Protein 9B4Q (pdb70)

Secondary structure (DSSP, 8-state):
--EEEEEEE-STTSSHHHHHHHHHHS----S----SEEEEEEEEEETTEEEEEEEEEE--SGGGGGGHHHHHHH-SEEEEEEETT-HHHHHHHHHHHHHHHHHHT-S---EEEEEE-TT-GGG-SS-HHHHHHHHHHTTSEEEE-BTTTTBSHHHHHHHHHHHHHHH-

Organism: Homo sapiens (NCBI:txid9606)

Solvent-accessible surface area: 8635 Å² total; per-residue (Å²): 157,74,99,17,96,1,4,0,0,0,15,34,24,0,13,12,27,12,4,0,27,10,1,43,112,78,146,56,43,117,108,143,114,76,18,94,61,66,85,48,82,58,133,12,92,1,96,144,109,62,2,81,0,30,3,22,0,1,7,12,75,135,139,48,21,101,69,22,88,99,9,0,120,61,1,64,0,0,1,0,0,0,2,0,26,56,78,36,8,21,93,69,1,81,105,7,16,136,55,0,30,208,33,14,134,122,138,98,22,5,6,0,0,0,0,3,58,17,39,64,109,95,98,61,101,0,67,86,112,45,0,74,91,19,3,159,119,12,153,26,76,37,40,20,0,0,3,116,109,78,68,43,1,43,96,2,1,43,43,0,0,69,34,18,38,177,106,124

Nearest PDB structures (foldseek):
  2ery-assembly2_B  TM=9.534E-01  e=1.604E-33  Homo sapiens
  3kko-assembly3_P  TM=9.882E-01  e=3.530E-27  Mus musculus
  3pit-assembly1_A  TM=9.749E-01  e=1.734E-27  Mus musculus
  7tvf-assembly1_E  TM=9.876E-01  e=5.919E-27  Homo sapiens
  1zc3-assembly2_C  TM=9.682E-01  e=3.791E-24  Homo sapiens

Radius of gyration: 14.56 Å; Cα contacts (8 Å, |Δi|>4): 347; chains: 1; bounding box: 36×36×33 Å

Structure (mmCIF, N/CA/C/O backbone):
data_9B4Q
#
_entry.id   9B4Q
#
_cell.length_a   39.299
_cell.length_b   62.797
_cell.length_c   66.089
_cell.angle_alpha   90.00
_cell.angle_beta   90.00
_cell.angle_gamma   90.00
#
_symmetry.space_group_name_H-M   'P 21 21 21'
#
loop_
_entity.id
_entity.type
_entity.pdbx_description
1 polymer 'Ras-related protein R-Ras2'
2 non-polymer 'PHOSPHOAMINOPHOSPHONIC ACID-GUANYLATE ESTER'
3 non-polymer 'MAGNESIUM ION'
4 water water
#
loop_
_atom_site.group_PDB
_atom_site.id
_atom_site.type_symbol
_atom_site.label_atom_id
_atom_site.label_alt_id
_atom_site.label_comp_id
_atom_site.label_asym_id
_atom_site.label_entity_id
_atom_site.label_seq_id
_atom_site.pdbx_PDB_ins_code
_atom_site.Cartn_x
_atom_site.Cartn_y
_atom_site.Cartn_z
_atom_site.occupancy
_atom_site.B_iso_or_equiv
_atom_site.auth_seq_id
_atom_site.auth_comp_id
_atom_site.auth_asym_id
_atom_site.auth_atom_id
_atom_site.pdbx_PDB_model_num
ATOM 1 N N . GLN A 1 2 ? 10.801 19.537 -30.103 1.00 52.11 12 GLN A N 1
ATOM 2 C CA . GLN A 1 2 ? 10.297 18.446 -30.928 1.00 38.91 12 GLN A CA 1
ATOM 3 C C . GLN A 1 2 ? 9.637 17.339 -30.076 1.00 47.31 12 GLN A C 1
ATOM 4 O O . GLN A 1 2 ? 9.861 16.146 -30.307 1.00 51.57 12 GLN A O 1
ATOM 6 N N . GLU A 1 3 ? 8.815 17.742 -29.102 1.00 31.08 13 GLU A N 1
ATOM 7 C CA . GLU A 1 3 ? 8.165 16.822 -28.178 1.00 27.29 13 GLU A CA 1
ATOM 8 C C . GLU A 1 3 ? 6.679 17.120 -28.091 1.00 25.01 13 GLU A C 1
ATOM 9 O O . GLU A 1 3 ? 6.262 18.281 -28.163 1.00 26.61 13 GLU A O 1
ATOM 15 N N . LYS A 1 4 ? 5.883 16.067 -27.890 1.00 21.84 14 LYS A N 1
ATOM 16 C CA . LYS A 1 4 ? 4.424 16.195 -27.923 1.00 20.32 14 LYS A CA 1
ATOM 17 C C . LYS A 1 4 ? 3.804 15.145 -27.004 1.00 20.98 14 LYS A C 1
ATOM 18 O O . LYS A 1 4 ? 4.363 14.065 -26.775 1.00 21.14 14 LYS A O 1
ATOM 24 N N . TYR A 1 5 ? 2.602 15.445 -26.515 1.00 20.48 15 TYR A N 1
ATOM 25 C CA . TYR A 1 5 ? 1.897 14.543 -25.608 1.00 18.67 15 TYR A CA 1
ATOM 26 C C . TYR A 1 5 ? 0.451 14.481 -26.049 1.00 19.27 15 TYR A C 1
ATOM 27 O O . TYR A 1 5 ? -0.187 15.530 -26.245 1.00 20.27 15 TYR A O 1
ATOM 36 N N . ARG A 1 6 ? -0.073 13.260 -26.140 1.00 18.57 16 ARG A N 1
ATOM 37 C CA . ARG A 1 6 ? -1.494 13.029 -26.432 1.00 17.91 16 ARG A CA 1
ATOM 38 C C . ARG A 1 6 ? -2.209 12.915 -25.092 1.00 20.32 16 ARG A C 1
ATOM 39 O O . ARG A 1 6 ? -2.106 11.907 -24.388 1.00 19.67 16 ARG A O 1
ATOM 47 N N . LEU A 1 7 ? -2.959 13.943 -24.730 1.00 18.00 17 LEU A N 1
ATOM 48 C CA . LEU A 1 7 ? -3.619 14.022 -23.444 1.00 15.55 17 LEU A CA 1
ATOM 49 C C . LEU A 1 7 ? -5.102 13.810 -23.710 1.00 18.55 17 LEU A C 1
ATOM 50 O O . LEU A 1 7 ? -5.625 14.235 -24.752 1.00 21.64 17 LEU A O 1
ATOM 55 N N . VAL A 1 8 ? -5.759 13.120 -22.791 1.00 15.44 18 VAL A N 1
ATOM 56 C CA . VAL A 1 8 ? -7.179 12.807 -22.980 1.00 16.70 18 VAL A CA 1
ATOM 57 C C . VAL A 1 8 ? -7.943 13.209 -21.736 1.00 17.01 18 VAL A C 1
ATOM 58 O O . VAL A 1 8 ? -7.584 12.828 -20.621 1.00 17.61 18 VAL A O 1
ATOM 62 N N . VAL A 1 9 ? -9.042 13.937 -21.924 1.00 16.36 19 VAL A N 1
ATOM 63 C CA . VAL A 1 9 ? -9.891 14.425 -20.827 1.00 17.90 19 VAL A CA 1
ATOM 64 C C . VAL A 1 9 ? -11.134 13.544 -20.745 1.00 15.10 19 VAL A C 1
ATOM 65 O O . VAL A 1 9 ? -11.887 13.445 -21.719 1.00 20.23 19 VA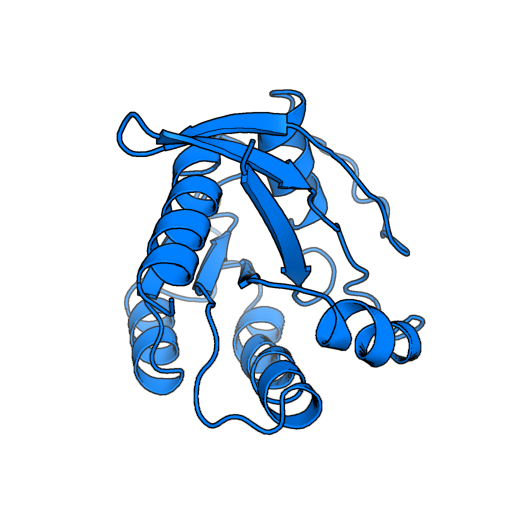L A O 1
ATOM 69 N N . VAL A 1 10 ? -11.289 12.851 -19.613 1.00 16.02 20 VAL A N 1
ATOM 70 C CA . VAL A 1 10 ? -12.380 11.866 -19.451 1.00 16.12 20 VAL A CA 1
ATOM 71 C C . VAL A 1 10 ? -13.138 12.104 -18.160 1.00 18.90 20 VAL A C 1
ATOM 72 O O . VAL A 1 10 ? -12.682 12.787 -17.235 1.00 19.35 20 VAL A O 1
ATOM 76 N N . GLY A 1 11 ? -14.339 11.523 -18.107 1.00 19.48 21 GLY A N 1
ATOM 77 C CA . GLY A 1 11 ? -15.197 11.642 -16.953 1.00 21.38 21 GLY A CA 1
ATOM 78 C C . GLY A 1 11 ? -16.655 11.710 -17.368 1.00 20.39 21 GLY A C 1
ATOM 79 O O . GLY A 1 11 ? -16.999 11.826 -18.548 1.00 20.14 21 GLY A O 1
ATOM 80 N N . GLY A 1 12 ? -17.505 11.671 -16.358 1.00 21.02 22 GLY A N 1
ATOM 81 C CA . GLY A 1 12 ? -18.949 11.600 -16.561 1.00 22.38 22 GLY A CA 1
ATOM 82 C C . GLY A 1 12 ? -19.534 12.866 -17.198 1.00 23.67 22 GLY A C 1
ATOM 83 O O . GLY A 1 12 ? -18.914 13.922 -17.292 1.00 24.23 22 GLY A O 1
ATOM 84 N N . GLY A 1 13 ? -20.800 12.745 -17.611 1.00 22.75 23 GLY A N 1
ATOM 85 C CA . GLY A 1 13 ? -21.435 13.836 -18.341 1.00 25.68 23 GLY A CA 1
ATOM 86 C C . GLY A 1 13 ? -21.589 15.093 -17.492 1.00 23.65 23 GLY A C 1
ATOM 87 O O . GLY A 1 13 ? -21.923 15.032 -16.309 1.00 25.68 23 GLY A O 1
ATOM 88 N N . GLY A 1 14 ? -21.308 16.243 -18.101 1.00 23.77 24 GLY A N 1
ATOM 89 C CA . GLY A 1 14 ? -21.555 17.534 -17.478 1.00 24.74 24 GLY A CA 1
ATOM 90 C C . GLY A 1 14 ? -20.572 17.976 -16.413 1.00 22.59 24 GLY A C 1
ATOM 91 O O . GLY A 1 14 ? -20.807 19.020 -15.771 1.00 23.76 24 GLY A O 1
ATOM 92 N N . VAL A 1 15 ? -19.470 17.250 -16.213 1.00 21.50 25 VAL A N 1
ATOM 93 C CA . VAL A 1 15 ? -18.544 17.607 -15.138 1.00 21.46 25 VAL A CA 1
ATOM 94 C C . VAL A 1 15 ? -17.651 18.780 -15.504 1.00 19.78 25 VAL A C 1
ATOM 95 O O . VAL A 1 15 ? -16.979 19.334 -14.621 1.00 22.71 25 VAL A O 1
ATOM 99 N N . GLY A 1 16 ? -17.609 19.167 -16.768 1.00 19.70 26 GLY A N 1
ATOM 100 C CA . GLY A 1 16 ? -16.866 20.352 -17.209 1.00 18.77 26 GLY A CA 1
ATOM 101 C C . GLY A 1 16 ? -15.600 20.002 -18.007 1.00 20.11 26 GLY A C 1
ATOM 102 O O . GLY A 1 16 ? -14.664 20.820 -18.035 1.00 20.59 26 GLY A O 1
ATOM 103 N N . LYS A 1 17 ? -15.557 18.813 -18.643 1.00 16.52 27 LYS A N 1
ATOM 104 C CA . LYS A 1 17 ? -14.393 18.441 -19.469 1.00 18.94 27 LYS A CA 1
ATOM 105 C C . LYS A 1 17 ? -14.163 19.461 -20.576 1.00 18.44 27 LYS A C 1
ATOM 106 O O . LYS A 1 17 ? -13.045 19.939 -20.779 1.00 18.16 27 LYS A O 1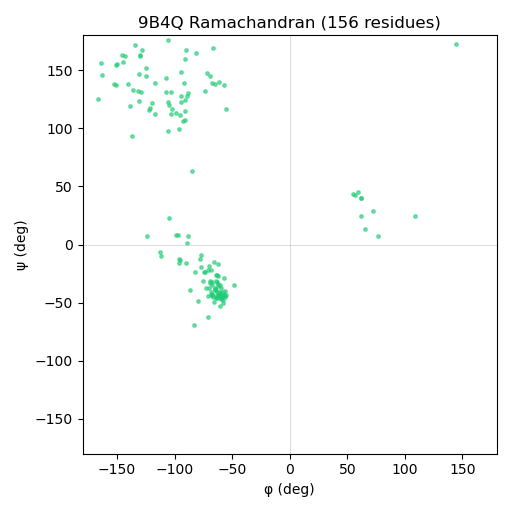
ATOM 112 N N . SER A 1 18 ? -15.239 19.809 -21.288 1.00 19.95 28 SER A N 1
ATOM 113 C CA . SER A 1 18 ? -15.154 20.753 -22.401 1.00 17.31 28 SER A CA 1
ATOM 114 C C . SER A 1 18 ? -14.842 22.150 -21.893 1.00 19.19 28 SER A C 1
ATOM 115 O O . SER A 1 18 ? -14.017 22.857 -22.495 1.00 20.68 28 SER A O 1
ATOM 118 N N . ALA A 1 19 ? -15.512 22.571 -20.804 1.00 17.84 29 ALA A N 1
ATOM 119 C CA . ALA A 1 19 ? -15.250 23.916 -20.263 1.00 16.58 29 ALA A CA 1
ATOM 120 C C . ALA A 1 19 ? -13.792 24.057 -19.830 1.00 18.81 29 ALA A C 1
ATOM 121 O O . ALA A 1 19 ? -13.187 25.136 -20.023 1.00 19.70 29 ALA A O 1
ATOM 123 N N . LEU A 1 20 ? -13.235 23.027 -19.188 1.00 19.04 30 LEU A N 1
ATOM 124 C CA . LEU A 1 20 ? -11.804 23.063 -18.816 1.00 16.99 30 LEU A CA 1
ATOM 125 C C . LEU A 1 20 ? -10.917 23.167 -20.046 1.00 21.11 30 LEU A C 1
ATOM 126 O O . LEU A 1 20 ? -9.956 23.963 -20.072 1.00 19.53 30 LEU A O 1
ATOM 131 N N . THR A 1 21 ? -11.215 22.370 -21.066 1.00 19.04 31 THR A N 1
ATOM 132 C CA . THR A 1 21 ? -10.384 22.320 -22.258 1.00 20.16 31 THR A CA 1
ATOM 133 C C . THR A 1 21 ? -10.479 23.618 -23.035 1.00 21.53 31 THR A C 1
ATOM 134 O O . THR A 1 21 ? -9.458 24.141 -23.486 1.00 19.32 31 THR A O 1
ATOM 138 N N . ILE A 1 22 ? -11.678 24.188 -23.145 1.00 17.35 32 ILE A N 1
ATOM 139 C CA . ILE A 1 22 ? -11.835 25.432 -23.882 1.00 18.00 32 ILE A CA 1
ATOM 140 C C . ILE A 1 22 ? -11.184 26.562 -23.119 1.00 21.51 32 ILE A C 1
ATOM 141 O O . ILE A 1 22 ? -10.617 27.472 -23.724 1.00 21.33 32 ILE A O 1
ATOM 146 N N . GLN A 1 23 ? -11.280 26.552 -21.786 1.00 20.58 33 GLN A N 1
ATOM 147 C CA . GLN A 1 23 ? -10.563 27.589 -21.040 1.00 18.94 33 GLN A CA 1
ATOM 148 C C . GLN A 1 23 ? -9.073 27.462 -21.274 1.00 18.31 33 GLN A C 1
ATOM 149 O O . GLN A 1 23 ? -8.371 28.470 -21.484 1.00 21.54 33 GLN A O 1
ATOM 155 N N . PHE A 1 24 ? -8.566 26.227 -21.232 1.00 18.71 34 PHE A N 1
ATOM 156 C CA . PHE A 1 24 ? -7.137 26.032 -21.460 1.00 17.20 34 PHE A CA 1
ATOM 157 C C . PHE A 1 24 ? -6.701 26.527 -22.840 1.00 20.64 34 PHE A C 1
ATOM 158 O O . PHE A 1 24 ? -5.668 27.200 -22.965 1.00 23.35 34 PHE A O 1
ATOM 166 N N . ILE A 1 25 ? -7.456 26.190 -23.899 1.00 18.88 35 ILE A N 1
ATOM 167 C CA . ILE A 1 25 ? -7.054 26.513 -25.271 1.00 20.54 35 ILE A CA 1
ATOM 168 C C . ILE A 1 25 ? -7.358 27.962 -25.626 1.00 22.28 35 ILE A C 1
ATOM 169 O O . ILE A 1 25 ? -6.531 28.646 -26.239 1.00 24.86 35 ILE A O 1
ATOM 174 N N . GLN A 1 26 ? -8.580 28.412 -25.342 1.00 21.06 36 GLN A N 1
ATOM 175 C CA . GLN A 1 26 ? -9.083 29.700 -25.818 1.00 22.12 36 GLN A CA 1
ATOM 176 C C . GLN A 1 26 ? -9.322 30.740 -24.737 1.00 19.94 36 GLN A C 1
ATOM 177 O O . GLN A 1 26 ? -9.673 31.865 -25.090 1.00 26.71 36 GLN A O 1
ATOM 183 N N . SER A 1 27 ? -9.189 30.410 -23.444 1.00 21.99 37 SER A N 1
ATOM 184 C CA . SER A 1 27 ? -9.316 31.409 -22.362 1.00 23.99 37 SER A CA 1
ATOM 185 C C . SER A 1 27 ? -10.695 32.075 -22.304 1.00 23.14 37 SER A C 1
ATOM 186 O O . SER A 1 27 ? -10.846 33.273 -22.062 1.00 26.11 37 SER A O 1
ATOM 189 N N . TYR A 1 28 ? -11.726 31.279 -22.519 1.00 23.81 38 TYR A N 1
ATOM 190 C CA A TYR A 1 28 ? -13.117 31.695 -22.402 0.46 25.24 38 TYR A CA 1
ATOM 191 C CA B TYR A 1 28 ? -13.076 31.736 -22.256 0.54 25.18 38 TYR A CA 1
ATOM 192 C C . TYR A 1 28 ? -13.892 30.578 -21.712 1.00 21.11 38 TYR A C 1
ATOM 193 O O . TYR A 1 28 ? -13.570 29.408 -21.883 1.00 20.67 38 TYR A O 1
ATOM 210 N N . PHE A 1 29 ? -14.942 30.947 -20.988 1.00 26.49 39 PHE A N 1
ATOM 211 C CA . PHE A 1 29 ? -15.752 30.001 -20.240 1.00 27.77 39 PHE A CA 1
ATOM 212 C C . PHE A 1 29 ? -17.083 29.774 -20.950 1.00 24.26 39 PHE A C 1
ATOM 213 O O . PHE A 1 29 ? -17.851 30.709 -21.155 1.00 27.71 39 PHE A O 1
ATOM 221 N N . VAL A 1 30 ? -17.378 28.514 -21.290 1.00 22.01 40 VAL A N 1
ATOM 222 C CA A VAL A 1 30 ? -18.659 28.189 -21.923 0.64 25.49 40 VAL A CA 1
ATOM 223 C CA B VAL A 1 30 ? -18.648 28.169 -21.925 0.36 25.53 40 VAL A CA 1
ATOM 224 C C . VAL A 1 30 ? -19.733 27.974 -20.864 1.00 26.99 40 VAL A C 1
ATOM 225 O O . VAL A 1 30 ? -19.577 27.155 -19.944 1.00 26.72 40 VAL A O 1
ATOM 232 N N . THR A 1 31 ? -20.852 28.683 -21.019 1.00 23.93 41 THR A N 1
ATOM 233 C CA . THR A 1 31 ? -22.026 28.539 -20.164 1.00 26.11 41 THR A CA 1
ATOM 234 C C . THR A 1 31 ? -22.942 27.441 -20.668 1.00 27.27 41 THR A C 1
ATOM 235 O O . THR A 1 31 ? -23.510 26.693 -19.861 1.00 26.38 41 THR A O 1
ATOM 239 N N . ASP A 1 32 ? -23.100 27.341 -21.984 1.00 26.75 42 ASP A N 1
ATOM 240 C CA . ASP A 1 32 ? -24.022 26.340 -22.509 1.00 30.83 42 ASP A CA 1
ATOM 241 C C . ASP A 1 32 ? -23.373 24.981 -22.311 1.00 26.74 42 ASP A C 1
ATOM 242 O O . ASP A 1 32 ? -22.142 24.871 -22.298 1.00 26.66 42 ASP A O 1
ATOM 247 N N . TYR A 1 33 ? -24.206 23.964 -22.075 1.00 27.08 43 TYR A N 1
ATOM 248 C CA . TYR A 1 33 ? -23.799 22.559 -21.900 1.00 24.74 43 TYR A CA 1
ATOM 249 C C . TYR A 1 33 ? -24.213 21.861 -23.196 1.00 24.58 43 TYR A C 1
ATOM 250 O O . TYR A 1 33 ? -25.398 21.568 -23.411 1.00 26.56 43 TYR A O 1
ATOM 259 N N . ASP A 1 34 ? -23.246 21.710 -24.099 1.00 25.45 44 ASP A N 1
ATOM 260 C CA A ASP A 1 34 ? -23.466 21.057 -25.387 0.52 30.09 44 ASP A CA 1
ATOM 261 C CA B ASP A 1 34 ? -23.468 21.054 -25.383 0.48 30.08 44 ASP A CA 1
ATOM 262 C C . ASP A 1 34 ? -22.718 19.744 -25.300 1.00 22.07 44 ASP A C 1
ATOM 263 O O . ASP A 1 34 ? -21.475 19.749 -25.414 1.00 22.57 44 ASP A O 1
ATOM 272 N N . PRO A 1 35 ? -23.395 18.607 -25.104 1.00 22.75 45 PRO A N 1
ATOM 273 C CA . PRO A 1 35 ? -22.681 17.331 -24.907 1.00 30.45 45 PRO A CA 1
ATOM 274 C C . PRO A 1 35 ? -21.753 17.022 -26.075 1.00 22.25 45 PRO A C 1
ATOM 275 O O . PRO A 1 35 ? -22.108 17.187 -27.250 1.00 26.19 45 PRO A O 1
ATOM 279 N N . THR A 1 36 ? -20.559 16.552 -25.733 1.00 21.91 46 THR A N 1
ATOM 280 C CA . THR A 1 36 ? -19.508 16.276 -26.696 1.00 24.49 46 THR A CA 1
ATOM 281 C C . THR A 1 36 ? -19.570 14.824 -27.156 1.00 21.37 46 THR A C 1
ATOM 282 O O . THR A 1 36 ? -19.831 13.916 -26.360 1.00 25.77 46 THR A O 1
ATOM 286 N N . ILE A 1 37 ? -19.370 14.609 -28.458 1.00 23.82 47 ILE A N 1
ATOM 287 C CA . ILE A 1 37 ? -19.013 13.274 -28.964 1.00 23.18 47 ILE A CA 1
ATOM 288 C C . ILE A 1 37 ? -17.503 13.074 -28.821 1.00 25.19 47 ILE A C 1
ATOM 289 O O . ILE A 1 37 ? -17.052 12.275 -27.984 1.00 27.08 47 ILE A O 1
ATOM 294 N N . GLU A 1 38 ? -16.694 13.802 -29.602 1.00 23.15 48 GLU A N 1
ATOM 295 C CA . GLU A 1 38 ? -15.252 13.788 -29.361 1.00 21.43 48 GLU A CA 1
ATOM 296 C C . GLU A 1 38 ? -14.632 14.935 -30.141 1.00 19.18 48 GLU A C 1
ATOM 297 O O . GLU A 1 38 ? -14.827 14.997 -31.364 1.00 24.76 48 GLU A O 1
ATOM 303 N N . ASP A 1 39 ? -13.890 15.801 -29.456 1.00 22.36 49 ASP A N 1
ATOM 304 C CA . ASP A 1 39 ? -13.268 16.977 -30.052 1.00 22.07 49 ASP A CA 1
ATOM 305 C C . ASP A 1 39 ? -11.763 16.966 -29.784 1.00 21.00 49 ASP A C 1
ATOM 306 O O . ASP A 1 39 ? -11.310 16.440 -28.771 1.00 22.14 49 ASP A O 1
ATOM 311 N N . SER A 1 40 ? -11.012 17.590 -30.681 1.00 23.75 50 SER A N 1
ATOM 312 C CA . SER A 1 40 ? -9.550 17.622 -30.581 1.00 20.37 50 SER A CA 1
ATOM 313 C C . SER A 1 40 ? -9.061 19.059 -30.605 1.00 20.14 50 SER A C 1
ATOM 314 O O . SER A 1 40 ? -9.604 19.890 -31.333 1.00 21.63 50 SER A O 1
ATOM 317 N N . TYR A 1 41 ? -7.998 19.310 -29.845 1.00 20.54 51 TYR A N 1
ATOM 318 C CA . TYR A 1 41 ? -7.411 20.636 -29.747 1.00 19.85 51 TYR A CA 1
ATOM 319 C C . TYR A 1 41 ? -5.906 20.467 -29.594 1.00 20.42 51 TYR A C 1
ATOM 320 O O . TYR A 1 41 ? -5.415 19.375 -29.275 1.00 21.84 51 TYR A O 1
ATOM 329 N N . THR A 1 42 ? -5.167 21.547 -29.843 1.00 19.39 52 THR A N 1
ATOM 330 C CA A THR A 1 42 ? -3.720 21.522 -29.664 0.58 21.37 52 THR A CA 1
ATOM 331 C CA B THR A 1 42 ? -3.717 21.531 -29.676 0.42 21.39 52 THR A CA 1
ATOM 332 C C . THR A 1 42 ? -3.270 22.844 -29.049 1.00 22.15 52 THR A C 1
ATOM 333 O O . THR A 1 42 ? -3.871 23.900 -29.280 1.00 21.73 52 THR A O 1
ATOM 340 N N . LYS A 1 43 ? -2.182 22.785 -28.274 1.00 20.39 53 LYS A N 1
ATOM 341 C CA . LYS A 1 43 ? -1.598 23.990 -27.694 1.00 19.13 53 LYS A CA 1
ATOM 342 C C . LYS A 1 43 ? -0.103 23.767 -27.520 1.00 20.04 53 LYS A C 1
ATOM 343 O O . LYS A 1 43 ? 0.317 22.708 -27.050 1.00 21.91 53 LYS A O 1
ATOM 349 N N . GLN A 1 44 ? 0.690 24.778 -27.854 1.00 19.25 54 GLN A N 1
ATOM 350 C CA . GLN A 1 44 ? 2.130 24.768 -27.582 1.00 20.38 54 GLN A CA 1
ATOM 351 C C . GLN A 1 44 ? 2.383 25.396 -26.210 1.00 24.21 54 GLN A C 1
ATOM 352 O O . GLN A 1 44 ? 1.965 26.539 -25.960 1.00 24.79 54 GLN A O 1
ATOM 358 N N . CYS A 1 45 ? 3.057 24.663 -25.331 1.00 22.42 55 CYS A N 1
ATOM 359 C CA . CYS A 1 45 ? 3.286 25.056 -23.947 1.00 22.41 55 CYS A CA 1
ATOM 360 C C . CYS A 1 45 ? 4.763 24.901 -23.613 1.00 26.82 55 CYS A C 1
ATOM 361 O O . CYS A 1 45 ? 5.540 24.238 -24.323 1.00 24.62 55 CYS A O 1
ATOM 364 N N . VAL A 1 46 ? 5.149 25.544 -22.521 1.00 22.06 56 VAL A N 1
ATOM 365 C CA . VAL A 1 46 ? 6.486 25.376 -21.919 1.00 20.67 56 VAL A CA 1
ATOM 366 C C . VAL A 1 46 ? 6.260 24.918 -20.488 1.00 28.34 56 VAL A C 1
ATOM 367 O O . VAL A 1 46 ? 5.658 25.641 -19.687 1.00 32.20 56 VAL A O 1
ATOM 371 N N . ILE A 1 47 ? 6.699 23.704 -20.167 1.00 23.21 57 ILE A N 1
ATOM 372 C CA . ILE A 1 47 ? 6.446 23.113 -18.855 1.00 20.25 57 ILE A CA 1
ATOM 373 C C . ILE A 1 47 ? 7.795 22.789 -18.226 1.00 22.86 57 ILE A C 1
ATOM 374 O O . ILE A 1 47 ? 8.571 21.994 -18.784 1.00 24.06 57 ILE A O 1
ATOM 379 N N . ASP A 1 48 ? 8.105 23.438 -17.090 1.00 22.46 58 ASP A N 1
ATOM 380 C CA . ASP A 1 48 ? 9.412 23.295 -16.447 1.00 22.92 58 ASP A CA 1
ATOM 381 C C . ASP A 1 48 ? 10.530 23.639 -17.442 1.00 25.18 58 ASP A C 1
ATOM 382 O O . ASP A 1 48 ? 11.546 22.952 -17.531 1.00 25.66 58 ASP A O 1
ATOM 387 N N . ASP A 1 49 ? 10.337 24.723 -18.206 1.00 24.70 59 ASP A N 1
ATOM 388 C CA . ASP A 1 49 ? 11.287 25.239 -19.208 1.00 23.94 59 ASP A CA 1
ATOM 389 C C . ASP A 1 49 ? 11.494 24.265 -20.384 1.00 24.73 59 ASP A C 1
ATOM 390 O O . ASP A 1 49 ? 12.370 24.492 -21.212 1.00 25.29 59 ASP A O 1
ATOM 395 N N . ARG A 1 50 ? 10.638 23.249 -20.518 1.00 25.97 60 ARG A N 1
ATOM 396 C CA . ARG A 1 50 ? 10.761 22.234 -21.568 1.00 24.45 60 ARG A CA 1
ATOM 397 C C . ARG A 1 50 ? 9.534 22.308 -22.474 1.00 21.06 60 ARG A C 1
ATOM 398 O O . ARG A 1 50 ? 8.405 22.016 -22.040 1.00 23.07 60 ARG A O 1
ATOM 406 N N . ALA A 1 51 ? 9.745 22.731 -23.724 1.00 24.44 61 ALA A N 1
ATOM 407 C CA . ALA A 1 51 ? 8.616 22.983 -24.616 1.00 24.31 61 ALA A CA 1
ATOM 408 C C . ALA A 1 51 ? 7.936 21.663 -24.987 1.00 22.87 61 ALA A C 1
ATOM 409 O O . ALA A 1 51 ? 8.596 20.632 -25.164 1.00 26.90 61 ALA A O 1
ATOM 411 N N . ALA A 1 52 ? 6.611 21.721 -25.143 1.00 22.81 62 ALA A N 1
ATOM 412 C CA . ALA A 1 52 ? 5.872 20.529 -25.491 1.00 25.82 62 ALA A CA 1
ATOM 413 C C . ALA A 1 52 ? 4.625 20.974 -26.232 1.00 25.91 62 ALA A C 1
ATOM 414 O O . ALA A 1 52 ? 4.004 21.985 -25.868 1.00 24.33 62 ALA A O 1
ATOM 416 N N . ARG A 1 53 ? 4.282 20.261 -27.289 1.00 21.17 63 ARG A N 1
ATOM 417 C CA . ARG A 1 53 ? 2.943 20.425 -27.875 1.00 17.21 63 ARG A CA 1
ATOM 418 C C . ARG A 1 53 ? 1.972 19.468 -27.208 1.00 20.62 63 ARG A C 1
ATOM 419 O O . ARG A 1 53 ? 2.243 18.265 -27.123 1.00 19.28 63 ARG A O 1
ATOM 427 N N . LEU A 1 54 ? 0.851 20.001 -26.729 1.00 18.77 64 LEU A N 1
ATOM 428 C CA . LEU A 1 54 ? -0.174 19.197 -26.082 1.00 18.40 64 LEU A CA 1
ATOM 429 C C . LEU A 1 54 ? -1.348 18.989 -27.049 1.00 19.21 64 LEU A C 1
ATOM 430 O O . LEU A 1 54 ? -2.041 19.964 -27.420 1.00 20.82 64 LEU A O 1
ATOM 435 N N . ASP A 1 55 ? -1.532 17.750 -27.484 1.00 18.72 65 ASP A N 1
ATOM 436 C CA . ASP A 1 55 ? -2.683 17.368 -28.311 1.00 21.12 65 ASP A CA 1
ATOM 437 C C . ASP A 1 55 ? -3.755 16.820 -27.368 1.00 19.87 65 ASP A C 1
ATOM 438 O O . ASP A 1 55 ? -3.589 15.749 -26.776 1.00 22.95 65 ASP A O 1
ATOM 443 N N . ILE A 1 56 ? -4.852 17.554 -27.226 1.00 18.62 66 ILE A N 1
ATOM 444 C CA A ILE A 1 56 ? -5.875 17.240 -26.241 0.59 20.65 66 ILE A CA 1
ATOM 445 C CA B ILE A 1 56 ? -5.889 17.272 -26.235 0.41 20.65 66 ILE A CA 1
ATOM 446 C C . ILE A 1 56 ? -7.091 16.641 -26.927 1.00 17.58 66 ILE A C 1
ATOM 447 O O . ILE A 1 56 ? -7.591 17.185 -27.925 1.00 21.00 66 ILE A O 1
ATOM 456 N N . LEU A 1 57 ? -7.538 15.491 -26.422 1.00 16.83 67 LEU A N 1
ATOM 457 C CA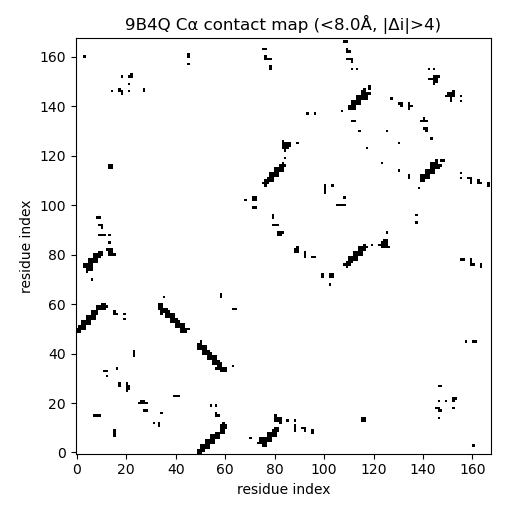 . LEU A 1 57 ? -8.807 14.891 -26.837 1.00 20.73 67 LEU A CA 1
ATOM 458 C C . LEU A 1 57 ? -9.855 15.101 -25.744 1.00 18.71 67 LEU A C 1
ATOM 459 O O . LEU A 1 57 ? -9.647 14.728 -24.575 1.00 17.86 67 LEU A O 1
ATOM 464 N N . ASP A 1 58 ? -10.951 15.797 -26.112 1.00 18.92 68 ASP A N 1
ATOM 465 C CA . ASP A 1 58 ? -12.092 16.081 -25.240 1.00 16.80 68 ASP A CA 1
ATOM 466 C C . ASP A 1 58 ? -13.184 15.066 -25.567 1.00 18.98 68 ASP A C 1
ATOM 467 O O . ASP A 1 58 ? -13.701 15.063 -26.686 1.00 22.22 68 ASP A O 1
ATOM 472 N N . THR A 1 59 ? -13.494 14.173 -24.611 1.00 18.53 69 THR A N 1
ATOM 473 C CA . THR A 1 59 ? -14.265 12.953 -24.878 1.00 16.56 69 THR A CA 1
ATOM 474 C C . THR A 1 59 ? -15.702 13.081 -24.353 1.00 20.18 69 THR A C 1
ATOM 475 O O . THR A 1 59 ? -16.044 14.043 -23.666 1.00 22.72 69 THR A O 1
ATOM 479 N N . ALA A 1 60 ? -16.510 12.056 -24.615 1.00 19.17 70 ALA A N 1
ATOM 480 C CA . ALA A 1 60 ? -17.942 12.057 -24.302 1.00 19.44 70 ALA A CA 1
ATOM 481 C C . ALA A 1 60 ? -18.172 11.540 -22.888 1.00 27.10 70 ALA A C 1
ATOM 482 O O . ALA A 1 60 ? -17.655 10.477 -22.515 1.00 23.87 70 ALA A O 1
ATOM 484 N N . GLY A 1 61 ? -18.956 12.274 -22.099 1.00 24.84 71 GLY A N 1
ATOM 485 C CA . GLY A 1 61 ? -19.354 11.737 -20.807 1.00 23.40 71 GLY A CA 1
ATOM 486 C C . GLY A 1 61 ? -20.648 10.962 -20.951 1.00 31.72 71 GLY A C 1
ATOM 487 O O . GLY A 1 61 ? -20.970 10.139 -20.092 1.00 32.15 71 GLY A O 1
ATOM 488 N N . GLN A 1 62 ? -21.346 11.162 -22.065 1.00 26.17 72 GLN A N 1
ATOM 489 C CA . GLN A 1 62 ? -22.605 10.459 -22.315 1.00 33.62 72 GLN A CA 1
ATOM 490 C C . GLN A 1 62 ? -22.352 8.998 -22.662 1.00 34.55 72 GLN A C 1
ATOM 491 O O . GLN A 1 62 ? -21.544 8.686 -23.545 1.00 31.99 72 GLN A O 1
ATOM 497 N N . GLU A 1 63 ? -23.110 8.107 -22.007 1.00 39.12 73 GLU A N 1
ATOM 498 C CA . GLU A 1 63 ? -22.892 6.672 -22.187 1.00 44.68 73 GLU A CA 1
ATOM 499 C C . GLU A 1 63 ? -23.157 6.226 -23.621 1.00 44.22 73 GLU A C 1
ATOM 500 O O . GLU A 1 63 ? -22.579 5.228 -24.060 1.00 44.79 73 GLU A O 1
ATOM 506 N N . GLU A 1 64 ? -24.009 6.951 -24.361 1.00 40.26 74 GLU A N 1
ATOM 507 C CA . GLU A 1 64 ? -24.269 6.619 -25.764 1.00 43.21 74 GLU A CA 1
ATOM 508 C C . GLU A 1 64 ? -22.979 6.393 -26.560 1.00 42.24 74 GLU A C 1
ATOM 509 O O . GLU A 1 64 ? -22.932 5.549 -27.463 1.00 39.45 74 GLU A O 1
ATOM 515 N N . PHE A 1 65 ? -21.919 7.128 -26.238 1.00 37.35 75 PHE A N 1
ATOM 516 C CA . PHE A 1 65 ? -20.680 7.053 -26.995 1.00 39.33 75 PHE A CA 1
ATOM 517 C C . PHE A 1 65 ? -19.603 6.279 -26.249 1.00 41.41 75 PHE A C 1
ATOM 518 O O . PHE A 1 65 ? -18.415 6.425 -26.537 1.00 36.70 75 PHE A O 1
ATOM 526 N N . GLY A 1 66 ? -20.030 5.424 -25.313 1.00 44.36 76 GLY A N 1
ATOM 527 C CA . GLY A 1 66 ? -19.104 4.609 -24.545 1.00 35.24 76 GLY A CA 1
ATOM 528 C C . GLY A 1 66 ? -18.207 3.717 -25.386 1.00 37.33 76 GLY A C 1
ATOM 529 O O . GLY A 1 66 ? -17.058 3.452 -25.002 1.00 39.19 76 GLY A O 1
ATOM 530 N N . ALA A 1 67 ? -18.673 3.300 -26.570 1.00 38.02 77 ALA A N 1
ATOM 531 C CA . ALA A 1 67 ? -17.879 2.363 -27.367 1.00 42.69 77 ALA A CA 1
ATOM 532 C C . ALA A 1 67 ? -16.622 3.010 -27.952 1.00 40.49 77 ALA A C 1
ATOM 533 O O . ALA A 1 67 ? -15.683 2.294 -28.319 1.00 42.12 77 ALA A O 1
ATOM 535 N N . MET A 1 68 ? -16.565 4.342 -28.018 1.00 37.40 78 MET A N 1
ATOM 536 C CA . MET A 1 68 ? -15.368 4.997 -28.526 1.00 35.27 78 MET A CA 1
ATOM 537 C C . MET A 1 68 ? -14.219 5.027 -27.525 1.00 32.58 78 MET A C 1
ATOM 538 O O . MET A 1 68 ? -13.113 5.419 -27.904 1.00 32.36 78 MET A O 1
ATOM 543 N N . ARG A 1 69 ? -14.441 4.648 -26.261 1.00 33.07 79 ARG A N 1
ATOM 544 C CA . ARG A 1 69 ? -13.366 4.767 -25.276 1.00 29.82 79 ARG A CA 1
ATOM 545 C C . ARG A 1 69 ? -12.178 3.877 -25.620 1.00 30.86 79 ARG A C 1
ATOM 546 O O . ARG A 1 69 ? -11.027 4.307 -25.464 1.00 28.70 79 ARG A O 1
ATOM 554 N N . GLU A 1 70 ? -12.412 2.645 -26.084 1.00 30.07 80 GLU A N 1
ATOM 555 C CA . GLU A 1 70 ? -11.276 1.741 -26.287 1.00 32.82 80 GLU A CA 1
ATOM 556 C C . GLU A 1 70 ? -10.239 2.373 -27.207 1.00 39.55 80 GLU A C 1
ATOM 557 O O . GLU A 1 70 ? -9.033 2.324 -26.929 1.00 31.55 80 GLU A O 1
ATOM 563 N N . GLN A 1 71 ? -10.706 3.006 -28.284 1.00 34.87 81 GLN A N 1
ATOM 564 C CA . GLN A 1 71 ? -9.821 3.649 -29.246 1.00 35.04 81 GLN A CA 1
ATOM 565 C C . GLN A 1 71 ? -8.991 4.759 -28.601 1.00 32.14 81 GLN A C 1
ATOM 566 O O . GLN A 1 71 ? -7.758 4.783 -28.717 1.00 28.67 81 GLN A O 1
ATOM 572 N N . TYR A 1 72 ? -9.639 5.706 -27.922 1.00 29.94 82 TYR A N 1
ATOM 573 C CA . TYR A 1 72 ? -8.851 6.819 -27.396 1.00 26.69 82 TYR A CA 1
ATOM 574 C C . TYR A 1 72 ? -8.024 6.396 -26.200 1.00 26.62 82 TYR A C 1
ATOM 575 O O . TYR A 1 72 ? -6.957 6.961 -25.939 1.00 22.63 82 TYR A O 1
ATOM 584 N N . MET A 1 73 ? -8.444 5.344 -25.506 1.00 24.36 83 MET A N 1
ATOM 585 C CA . MET A 1 73 ? -7.654 4.905 -24.367 1.00 23.70 83 MET A CA 1
ATOM 586 C C . MET A 1 73 ? -6.406 4.189 -24.837 1.00 29.92 83 MET A C 1
ATOM 587 O O . MET A 1 73 ? -5.365 4.286 -24.180 1.00 27.68 83 MET A O 1
ATOM 592 N N . ARG A 1 74 ? -6.480 3.513 -25.983 1.00 25.67 84 ARG A N 1
ATOM 593 C CA . ARG A 1 74 ? -5.296 2.843 -26.521 1.00 28.10 84 ARG A CA 1
ATOM 594 C C . ARG A 1 74 ? -4.188 3.847 -26.821 1.00 28.00 84 ARG A C 1
ATOM 595 O O . ARG A 1 74 ? -3.020 3.620 -26.467 1.00 32.17 84 ARG A O 1
ATOM 603 N N . THR A 1 75 ? -4.531 4.988 -27.409 1.00 26.80 85 THR A N 1
ATOM 604 C CA . THR A 1 75 ? -3.513 5.929 -27.873 1.00 33.53 85 THR A CA 1
ATOM 605 C C . THR A 1 75 ? -3.186 7.050 -26.887 1.00 26.19 85 THR A C 1
ATOM 606 O O . THR A 1 75 ? -2.187 7.750 -27.096 1.00 26.49 85 THR A O 1
ATOM 610 N N . GLY A 1 76 ? -3.984 7.273 -25.846 1.00 20.12 86 GLY A N 1
ATOM 611 C CA . GLY A 1 76 ? -3.693 8.372 -24.921 1.00 20.08 86 GLY A CA 1
ATOM 612 C C . GLY A 1 76 ? -2.422 8.138 -24.117 1.00 19.64 86 GLY A C 1
ATOM 613 O O . GLY A 1 76 ? -2.133 7.016 -23.685 1.00 19.76 86 GLY A O 1
ATOM 614 N N . GLU A 1 77 ? -1.641 9.187 -23.952 1.00 19.40 87 GLU A N 1
ATOM 615 C CA . GLU A 1 77 ? -0.396 9.121 -23.184 1.00 17.94 87 GLU A CA 1
ATOM 616 C C . GLU A 1 77 ? -0.591 9.574 -21.750 1.00 22.22 87 GLU A C 1
ATOM 617 O O . GLU A 1 77 ? 0.277 9.336 -20.914 1.00 19.05 87 GLU A O 1
ATOM 623 N N . GLY A 1 78 ? -1.701 10.266 -21.448 1.00 18.66 88 GLY A N 1
ATOM 624 C CA . GLY A 1 78 ? -1.996 10.638 -20.079 1.00 17.53 88 GLY A CA 1
ATOM 625 C C . GLY A 1 78 ? -3.463 11.027 -20.022 1.00 15.38 88 GLY A C 1
ATOM 626 O O . GLY A 1 78 ? -3.998 11.455 -21.047 1.00 17.19 88 GLY A O 1
ATOM 627 N N . PHE A 1 79 ? -4.070 10.931 -18.852 1.00 14.99 89 PHE A N 1
ATOM 628 C CA . PHE A 1 79 ? -5.529 11.164 -18.716 1.00 12.61 89 PHE A CA 1
ATOM 629 C C . PHE A 1 79 ? -5.825 12.099 -17.553 1.00 16.22 89 PHE A C 1
ATOM 630 O O . PHE A 1 79 ? -5.294 11.918 -16.450 1.00 16.50 89 PHE A O 1
ATOM 638 N N . LEU A 1 80 ? -6.667 13.115 -17.794 1.00 18.44 90 LEU A N 1
ATOM 639 C CA . LEU A 1 80 ? -7.250 13.904 -16.717 1.00 17.98 90 LEU A CA 1
ATOM 640 C C . LEU A 1 80 ? -8.545 13.229 -16.380 1.00 15.15 90 LEU A C 1
ATOM 641 O O . LEU A 1 80 ? -9.430 13.172 -17.245 1.00 20.55 90 LEU A O 1
ATOM 646 N N . LEU A 1 81 ? -8.655 12.690 -15.163 1.00 17.83 91 LEU A N 1
ATOM 647 C CA . LEU A 1 81 ? -9.901 12.066 -14.677 1.00 19.16 91 LEU A CA 1
ATOM 648 C C . LEU A 1 81 ? -10.700 13.162 -13.974 1.00 18.64 91 LEU A C 1
ATOM 649 O O . LEU A 1 81 ? -10.358 13.551 -12.849 1.00 20.50 91 LEU A O 1
ATOM 654 N N . VAL A 1 82 ? -11.792 13.620 -14.607 1.00 18.94 92 VAL A N 1
ATOM 655 C CA . VAL A 1 82 ? -12.532 14.792 -14.130 1.00 17.78 92 VAL A CA 1
ATOM 656 C C . VAL A 1 82 ? -13.845 14.344 -13.516 1.00 19.44 92 VAL A C 1
ATOM 657 O O . VAL A 1 82 ? -14.572 13.543 -14.117 1.00 21.51 92 VAL A O 1
ATOM 661 N N . PHE A 1 83 ? -14.139 14.839 -12.318 1.00 19.65 93 PHE A N 1
ATOM 662 C CA . PHE A 1 83 ? -15.495 14.771 -11.780 1.00 19.37 93 PHE A CA 1
ATOM 663 C C . PHE A 1 83 ? -15.869 16.173 -11.336 1.00 24.26 93 PHE A C 1
ATOM 664 O O . PHE A 1 83 ? -15.034 17.088 -11.275 1.00 24.69 93 PHE A O 1
ATOM 672 N N . SER A 1 84 ? -17.143 16.348 -11.059 1.00 24.07 94 SER A N 1
ATOM 673 C CA . SER A 1 84 ? -17.631 17.623 -10.548 1.00 25.70 94 SER A CA 1
ATOM 674 C C . SER A 1 84 ? -17.880 17.507 -9.057 1.00 25.75 94 SER A C 1
ATOM 675 O O . SER A 1 84 ? -18.578 16.596 -8.604 1.00 28.73 94 SER A O 1
ATOM 678 N N . VAL A 1 85 ? -17.361 18.484 -8.305 1.00 27.91 95 VAL A N 1
ATOM 679 C CA . VAL A 1 85 ? -17.559 18.501 -6.865 1.00 30.22 95 VAL A CA 1
ATOM 680 C C . VAL A 1 85 ? -19.024 18.705 -6.506 1.00 30.30 95 VAL A C 1
ATOM 681 O O . VAL A 1 85 ? -19.414 18.440 -5.371 1.00 34.85 95 VAL A O 1
ATOM 685 N N . THR A 1 86 ? -19.853 19.128 -7.455 1.00 33.85 96 THR A N 1
ATOM 686 C CA . THR A 1 86 ? -21.278 19.296 -7.199 1.00 36.17 96 THR A CA 1
ATOM 687 C C . THR A 1 86 ? -22.109 18.098 -7.643 1.00 38.35 96 THR A C 1
ATOM 688 O O . THR A 1 86 ? -23.345 18.171 -7.628 1.00 35.83 96 THR A O 1
ATOM 692 N N . ASP A 1 87 ? -21.467 16.996 -8.047 1.00 35.17 97 ASP A N 1
ATOM 693 C CA . ASP A 1 87 ? -22.171 15.826 -8.591 1.00 31.16 97 ASP A CA 1
ATOM 694 C C . ASP A 1 87 ? -21.537 14.571 -7.986 1.00 33.27 97 ASP A C 1
ATOM 695 O O . ASP A 1 87 ? -20.557 14.039 -8.513 1.00 31.50 97 ASP A O 1
ATOM 700 N N . ARG A 1 88 ? -22.114 14.088 -6.888 1.00 37.98 98 ARG A N 1
ATOM 701 C CA . ARG A 1 88 ? -21.524 12.921 -6.238 1.00 34.31 98 ARG A CA 1
ATOM 702 C C . ARG A 1 88 ? -21.545 11.706 -7.153 1.00 34.78 98 ARG A C 1
ATOM 703 O O . ARG A 1 88 ? -20.624 10.877 -7.108 1.00 33.38 98 ARG A O 1
ATOM 711 N N . GLY A 1 89 ? -22.577 11.576 -7.994 1.00 36.33 99 GLY A N 1
ATOM 712 C CA . GLY A 1 89 ? -22.596 10.482 -8.958 1.00 29.08 99 GLY A CA 1
ATOM 713 C C . GLY A 1 89 ? -21.365 10.469 -9.854 1.00 32.94 99 GLY A C 1
ATOM 714 O O . GLY A 1 89 ? -20.826 9.405 -10.174 1.00 34.14 99 GLY A O 1
ATOM 715 N N . SER A 1 90 ? -20.917 11.645 -10.285 1.00 31.86 100 SER A N 1
ATOM 716 C CA . SER A 1 90 ? -19.737 11.689 -11.136 1.00 30.64 100 SER A CA 1
ATOM 717 C C . SER A 1 90 ? -18.496 11.305 -10.348 1.00 30.64 100 SER A C 1
ATOM 718 O O . SER A 1 90 ? -17.553 10.717 -10.902 1.00 27.80 100 SER A O 1
ATOM 721 N N . PHE A 1 91 ? -18.484 11.647 -9.062 1.00 30.64 101 PHE A N 1
ATOM 722 C CA . PHE A 1 91 ? -17.386 11.293 -8.182 1.00 27.57 101 PHE A CA 1
ATOM 723 C C . PHE A 1 91 ? -17.340 9.792 -7.961 1.00 37.07 101 PHE A C 1
ATOM 724 O O . PHE A 1 91 ? -16.270 9.185 -7.988 1.00 36.56 101 PHE A O 1
ATOM 732 N N . GLU A 1 92 ? -18.495 9.177 -7.755 1.00 33.25 102 GLU A N 1
ATOM 733 C CA . GLU A 1 92 ? -18.511 7.738 -7.540 1.00 35.97 102 GLU A CA 1
ATOM 734 C C . GLU A 1 92 ? -18.194 6.970 -8.807 1.00 32.79 102 GLU A C 1
ATOM 735 O O . GLU A 1 92 ? -17.797 5.798 -8.721 1.00 42.17 102 GLU A O 1
ATOM 741 N N . GLU A 1 93 ? -18.377 7.578 -9.970 1.00 31.58 103 GLU A N 1
ATOM 742 C CA . GLU A 1 93 ? -18.205 6.895 -11.236 1.00 32.39 103 GLU A CA 1
ATOM 743 C C . GLU A 1 93 ? -16.839 7.095 -11.876 1.00 37.31 103 GLU A C 1
ATOM 744 O O . GLU A 1 93 ? -16.502 6.370 -12.818 1.00 31.06 103 GLU A O 1
ATOM 750 N N . ILE A 1 94 ? -16.033 8.041 -11.401 1.00 28.93 104 ILE A N 1
ATOM 751 C CA . ILE A 1 94 ? -14.775 8.271 -12.099 1.00 23.66 104 ILE A CA 1
ATOM 752 C C . ILE A 1 94 ? -13.854 7.053 -12.020 1.00 26.11 104 ILE A C 1
ATOM 753 O O . ILE A 1 94 ? -13.072 6.803 -12.945 1.00 24.95 104 ILE A O 1
ATOM 758 N N . TYR A 1 95 ? -13.990 6.228 -10.978 1.00 26.56 105 TYR A N 1
ATOM 759 C CA . TYR A 1 95 ? -13.109 5.058 -10.890 1.00 30.76 105 TYR A CA 1
ATOM 760 C C . TYR A 1 95 ? -13.310 4.107 -12.066 1.00 29.70 105 TYR A C 1
ATOM 761 O O . TYR A 1 95 ? -12.382 3.396 -12.440 1.00 28.61 105 TYR A O 1
ATOM 770 N N . LYS A 1 96 ? -14.503 4.083 -12.666 1.00 26.18 106 LYS A N 1
ATOM 771 C CA . LYS A 1 96 ? -14.733 3.241 -13.837 1.00 23.45 106 LYS A CA 1
ATOM 772 C C . LYS A 1 96 ? -13.865 3.660 -15.015 1.00 25.05 106 LYS A C 1
ATOM 773 O O . LYS A 1 96 ? -13.503 2.822 -15.862 1.00 25.60 106 LYS A O 1
ATOM 779 N N . PHE A 1 97 ? -13.570 4.949 -15.119 1.00 22.77 107 PHE A N 1
ATOM 780 C CA . PHE A 1 97 ? -12.688 5.398 -16.169 1.00 20.78 107 PHE A CA 1
ATOM 781 C C . PHE A 1 97 ? -11.270 4.953 -15.893 1.00 20.37 107 PHE A C 1
ATOM 782 O O . PHE A 1 97 ? -10.604 4.440 -16.790 1.00 20.42 107 PHE A O 1
ATOM 790 N N . GLN A 1 98 ? -10.818 5.106 -14.643 1.00 18.77 108 GLN A N 1
ATOM 791 C CA . GLN A 1 98 ? -9.494 4.599 -14.275 1.00 23.32 108 GLN A CA 1
ATOM 792 C C . GLN A 1 98 ? -9.368 3.106 -14.570 1.00 23.23 108 GLN A C 1
ATOM 793 O O . GLN A 1 98 ? -8.342 2.675 -15.105 1.00 23.24 108 GLN A O 1
ATOM 799 N N . ARG A 1 99 ? -10.379 2.301 -14.210 1.00 20.41 109 ARG A N 1
ATOM 800 C CA A ARG A 1 99 ? -10.308 0.868 -14.466 0.45 22.06 109 ARG A CA 1
ATOM 801 C CA B ARG A 1 99 ? -10.291 0.871 -14.463 0.55 22.01 109 ARG A CA 1
ATOM 802 C C . ARG A 1 99 ? -10.217 0.574 -15.957 1.00 27.27 109 ARG A C 1
ATOM 803 O O . ARG A 1 99 ? -9.506 -0.345 -16.384 1.00 21.49 109 ARG A O 1
ATOM 818 N N . GLN A 1 100 ? -10.957 1.306 -16.781 1.00 22.00 110 GLN A N 1
ATOM 819 C CA . GLN A 1 100 ? -10.943 0.943 -18.192 1.00 22.03 110 GLN A CA 1
ATOM 820 C C . GLN A 1 100 ? -9.622 1.317 -18.828 1.00 20.02 110 GLN A C 1
ATOM 821 O O . GLN A 1 100 ? -9.136 0.581 -19.695 1.00 23.17 110 GLN A O 1
ATOM 827 N N . ILE A 1 101 ? -9.058 2.463 -18.426 1.00 18.82 111 ILE A N 1
ATOM 828 C CA . ILE A 1 101 ? -7.743 2.881 -18.933 1.00 16.81 111 ILE A CA 1
ATOM 829 C C . ILE A 1 101 ? -6.723 1.800 -18.618 1.00 20.72 111 ILE A C 1
ATOM 830 O O . ILE A 1 101 ? -5.981 1.359 -19.501 1.00 23.41 111 ILE A O 1
ATOM 835 N N . LEU A 1 102 ? -6.690 1.355 -17.352 1.00 19.31 112 LEU A N 1
ATOM 836 C CA . LEU A 1 102 ? -5.667 0.336 -16.996 1.00 19.62 112 LEU A CA 1
ATOM 837 C C . LEU A 1 102 ? -5.916 -1.002 -17.680 1.00 23.16 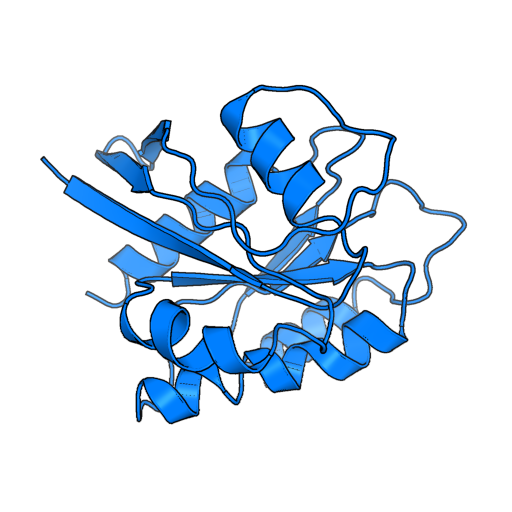112 LEU A C 1
ATOM 838 O O . LEU A 1 102 ? -4.964 -1.719 -17.998 1.00 22.55 112 LEU A O 1
ATOM 843 N N . ARG A 1 103 ? -7.178 -1.359 -17.926 1.00 20.68 113 ARG A N 1
ATOM 844 C CA . ARG A 1 103 ? -7.481 -2.581 -18.648 1.00 21.63 113 ARG A CA 1
ATOM 845 C C . ARG A 1 103 ? -7.016 -2.498 -20.093 1.00 21.53 113 ARG A C 1
ATOM 846 O O . ARG A 1 103 ? -6.384 -3.421 -20.608 1.00 25.59 113 ARG A O 1
ATOM 854 N N . VAL A 1 104 ? -7.287 -1.372 -20.759 1.00 22.21 114 VAL A N 1
ATOM 855 C CA . VAL A 1 104 ? -6.834 -1.232 -22.140 1.00 21.86 114 VAL A CA 1
ATOM 856 C C . VAL A 1 104 ? -5.309 -1.226 -22.218 1.00 22.42 114 VAL A C 1
ATOM 857 O O . VAL A 1 104 ? -4.730 -1.779 -23.157 1.00 26.85 114 VAL A O 1
ATOM 861 N N . LYS A 1 105 ? -4.650 -0.571 -21.265 1.00 21.95 115 LYS A N 1
ATOM 862 C CA . LYS A 1 105 ? -3.180 -0.495 -21.279 1.00 22.22 115 LYS A CA 1
ATOM 863 C C . LYS A 1 105 ? -2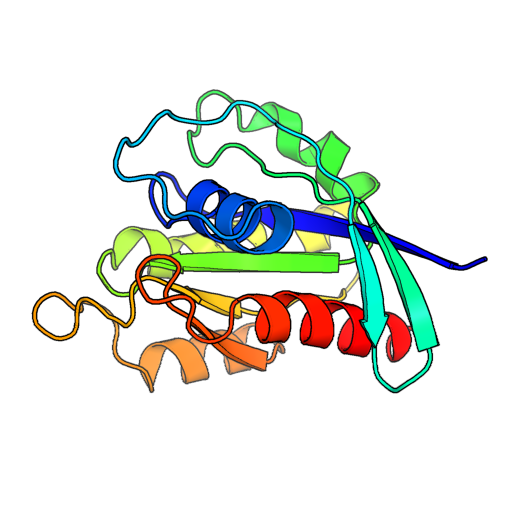.576 -1.787 -20.806 1.00 26.11 115 LYS A C 1
ATOM 864 O O . LYS A 1 105 ? -1.393 -2.025 -21.059 1.00 23.48 115 LYS A O 1
ATOM 870 N N . ASP A 1 106 ? -3.350 -2.616 -20.105 1.00 22.83 116 ASP A N 1
ATOM 871 C CA . ASP A 1 106 ? -2.807 -3.867 -19.530 1.00 22.87 116 ASP A CA 1
ATOM 872 C C . ASP A 1 106 ? -1.616 -3.571 -18.606 1.00 22.69 116 ASP A C 1
ATOM 873 O O . ASP A 1 106 ? -0.598 -4.295 -18.624 1.00 26.21 116 ASP A O 1
ATOM 878 N N . ARG A 1 107 ? -1.770 -2.514 -17.787 1.00 22.54 117 ARG A N 1
ATOM 879 C CA A ARG A 1 107 ? -0.733 -2.021 -16.884 0.41 24.39 117 ARG A CA 1
ATOM 880 C CA B ARG A 1 107 ? -0.744 -1.993 -16.888 0.59 24.39 117 ARG A CA 1
ATOM 881 C C . ARG A 1 107 ? -1.326 -1.806 -15.494 1.00 25.98 117 ARG A C 1
ATOM 882 O O . ARG A 1 107 ? -2.531 -1.591 -15.335 1.00 23.11 117 ARG A O 1
ATOM 897 N N . ASP A 1 108 ? -0.471 -1.864 -14.470 1.00 23.05 118 ASP A N 1
ATOM 898 C CA . ASP A 1 108 ? -0.922 -1.625 -13.094 1.00 22.37 118 ASP A CA 1
ATOM 899 C C . ASP A 1 108 ? -1.025 -0.146 -12.732 1.00 25.91 118 ASP A C 1
ATOM 900 O O . ASP A 1 108 ? -1.747 0.198 -11.787 1.00 24.05 118 ASP A O 1
ATOM 905 N N . GLU A 1 109 ? -0.291 0.709 -13.432 1.00 20.64 119 GLU A N 1
ATOM 906 C CA . GLU A 1 109 ? -0.346 2.160 -13.291 1.00 21.04 119 GLU A CA 1
ATOM 907 C C . GLU A 1 109 ? -0.144 2.800 -14.658 1.00 18.95 119 GLU A C 1
ATOM 908 O O . GLU A 1 109 ? 0.428 2.196 -15.568 1.00 22.74 119 GLU A O 1
ATOM 914 N N . PHE A 1 110 ? -0.624 4.039 -14.808 1.00 17.70 120 PHE A N 1
ATOM 915 C CA . PHE A 1 110 ? -0.478 4.754 -16.064 1.00 19.13 120 PHE A CA 1
ATOM 916 C C . PHE A 1 110 ? -0.730 6.211 -15.732 1.00 21.27 120 PHE A C 1
ATOM 917 O O . PHE A 1 110 ? -1.572 6.494 -14.864 1.00 21.75 120 PHE A O 1
ATOM 925 N N . PRO A 1 111 ? -0.039 7.167 -16.418 1.00 20.77 121 PRO A N 1
ATOM 926 C CA . PRO A 1 111 ? -0.150 8.590 -16.064 1.00 19.58 121 PRO A CA 1
ATOM 927 C C . PRO A 1 111 ? -1.560 9.156 -16.055 1.00 18.19 121 PRO A C 1
ATOM 928 O O . PRO A 1 111 ? -2.249 9.148 -17.078 1.00 19.51 121 PRO A O 1
ATOM 932 N N . MET A 1 112 ? -2.002 9.595 -14.878 1.00 17.68 122 MET A N 1
ATOM 933 C CA . MET A 1 112 ? -3.352 10.127 -14.661 1.00 19.69 122 MET A CA 1
ATOM 934 C C . MET A 1 112 ? -3.289 11.150 -13.535 1.00 19.99 122 MET A C 1
ATOM 935 O O . MET A 1 112 ? -2.379 11.134 -12.715 1.00 22.97 122 MET A O 1
ATOM 940 N N . ILE A 1 113 ? -4.255 12.084 -13.523 1.00 19.18 123 ILE A N 1
ATOM 941 C CA A ILE A 1 113 ? -4.497 13.016 -12.416 0.48 17.75 123 ILE A CA 1
ATOM 942 C CA B ILE A 1 113 ? -4.488 12.956 -12.378 0.52 17.74 123 ILE A CA 1
ATOM 943 C C . ILE A 1 113 ? -5.996 13.116 -12.194 1.00 18.37 123 ILE A C 1
ATOM 944 O O . ILE A 1 113 ? -6.756 13.142 -13.168 1.00 19.19 123 ILE A O 1
ATOM 953 N N . LEU A 1 114 ? -6.417 13.198 -10.932 1.00 19.58 124 LEU A N 1
ATOM 954 C CA . LEU A 1 114 ? -7.823 13.339 -10.575 1.00 18.20 124 LEU A CA 1
ATOM 955 C C . LEU A 1 114 ? -8.116 14.818 -10.407 1.00 21.46 124 LEU A C 1
ATOM 956 O O . LEU A 1 114 ? -7.435 15.508 -9.642 1.00 23.30 124 LEU A O 1
ATOM 961 N N . ILE A 1 115 ? -9.144 15.286 -11.091 1.00 19.09 125 ILE A N 1
ATOM 962 C CA . ILE A 1 115 ? -9.519 16.705 -11.064 1.00 19.15 125 ILE A CA 1
ATOM 963 C C . ILE A 1 115 ? -10.935 16.819 -10.518 1.00 22.22 125 ILE A C 1
ATOM 964 O O . ILE A 1 115 ? -11.879 16.284 -11.111 1.00 24.09 125 ILE A O 1
ATOM 969 N N . GLY A 1 116 ? -11.081 17.560 -9.427 1.00 22.63 126 GLY A N 1
ATOM 970 C CA . GLY A 1 116 ? -12.370 17.915 -8.900 1.00 21.71 126 GLY A CA 1
ATOM 971 C C . GLY A 1 116 ? -12.736 19.297 -9.404 1.00 21.43 126 GLY A C 1
ATOM 972 O O . GLY A 1 116 ? -12.282 20.315 -8.841 1.00 24.35 126 GLY A O 1
ATOM 973 N N . ASN A 1 117 ? -13.571 19.352 -10.440 1.00 21.78 127 ASN A N 1
ATOM 974 C CA . ASN A 1 117 ? -13.935 20.622 -11.069 1.00 20.70 127 ASN A CA 1
ATOM 975 C C . ASN A 1 117 ? -15.169 21.214 -10.396 1.00 26.29 127 ASN A C 1
ATOM 976 O O . ASN A 1 117 ? -15.852 20.564 -9.596 1.00 24.35 127 ASN A O 1
ATOM 981 N N . LYS A 1 118 ? -15.416 22.492 -10.729 1.00 24.64 128 LYS A N 1
ATOM 982 C CA . LYS A 1 118 ? -16.524 23.318 -10.228 1.00 24.54 128 LYS A CA 1
ATOM 983 C C . LYS A 1 118 ? -16.322 23.731 -8.775 1.00 28.74 128 LYS A C 1
ATOM 984 O O . LYS A 1 118 ? -17.288 23.946 -8.043 1.00 28.67 128 LYS A O 1
ATOM 990 N N . ALA A 1 119 ? -15.060 23.850 -8.351 1.00 28.76 129 ALA A N 1
ATOM 991 C CA . ALA A 1 119 ? -14.748 24.305 -6.995 1.00 31.07 129 ALA A CA 1
ATOM 992 C C . ALA A 1 119 ? -15.228 25.725 -6.709 1.00 29.03 129 ALA A C 1
ATOM 993 O O . ALA A 1 119 ? -15.288 26.123 -5.541 1.00 31.96 129 ALA A O 1
ATOM 995 N N . ASP A 1 120 ? -15.549 26.498 -7.734 1.00 29.69 130 ASP A N 1
ATOM 996 C CA . ASP A 1 120 ? -16.168 27.799 -7.501 1.00 31.08 130 ASP A CA 1
ATOM 997 C C . ASP A 1 120 ? -17.583 27.686 -6.936 1.00 32.59 130 ASP A C 1
ATOM 998 O O . ASP A 1 120 ? -18.075 28.662 -6.346 1.00 34.81 130 ASP A O 1
ATOM 1003 N N . LEU A 1 121 ? -18.259 26.550 -7.131 1.00 33.46 131 LEU A N 1
ATOM 1004 C CA . LEU A 1 121 ? -19.632 26.383 -6.640 1.00 36.33 131 LEU A CA 1
ATOM 1005 C C . LEU A 1 121 ? -19.572 25.931 -5.188 1.00 41.11 131 LEU A C 1
ATOM 1006 O O . LEU A 1 121 ? -19.992 24.835 -4.817 1.00 43.51 131 LEU A O 1
ATOM 1011 N N . ASP A 1 122 ? -19.006 26.815 -4.366 1.00 54.91 132 ASP A N 1
ATOM 1012 C CA . ASP A 1 122 ? -18.697 26.477 -2.985 1.00 56.24 132 ASP A CA 1
ATOM 1013 C C . ASP A 1 122 ? -19.946 26.108 -2.198 1.00 52.81 132 ASP A C 1
ATOM 1014 O O . ASP A 1 122 ? -19.888 25.236 -1.324 1.00 59.23 132 ASP A O 1
ATOM 1019 N N . HIS A 1 123 ? -21.078 26.743 -2.490 1.00 48.37 133 HIS A N 1
ATOM 1020 C CA . HIS A 1 123 ? -22.306 26.485 -1.744 1.00 48.11 133 HIS A CA 1
ATOM 1021 C C . HIS A 1 123 ? -23.141 25.338 -2.316 1.00 46.39 133 HIS A C 1
ATOM 1022 O O . HIS A 1 123 ? -24.252 25.099 -1.834 1.00 52.55 133 HIS A O 1
ATOM 1024 N N . GLN A 1 124 ? -22.625 24.602 -3.302 1.00 47.49 134 GLN A N 1
ATOM 1025 C CA . GLN A 1 124 ? -23.360 23.516 -3.950 1.00 44.31 134 GLN A CA 1
ATOM 1026 C C . GLN A 1 124 ? -22.608 22.186 -3.891 1.00 48.34 134 GLN A C 1
ATOM 1027 O O . GLN A 1 124 ? -23.039 21.210 -4.521 1.00 44.03 134 GLN A O 1
ATOM 1033 N N . ARG A 1 125 ? -21.492 22.125 -3.166 1.00 45.06 135 ARG A N 1
ATOM 1034 C CA . ARG A 1 125 ? -20.657 20.932 -3.157 1.00 45.63 135 ARG A CA 1
ATOM 1035 C C . ARG A 1 125 ? -21.405 19.715 -2.627 1.00 53.82 135 ARG A C 1
ATOM 1036 O O . AR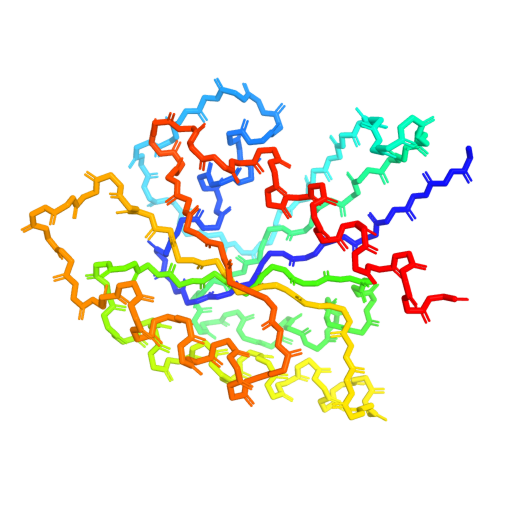G A 1 125 ? -22.152 19.796 -1.649 1.00 47.56 135 ARG A O 1
ATOM 1044 N N .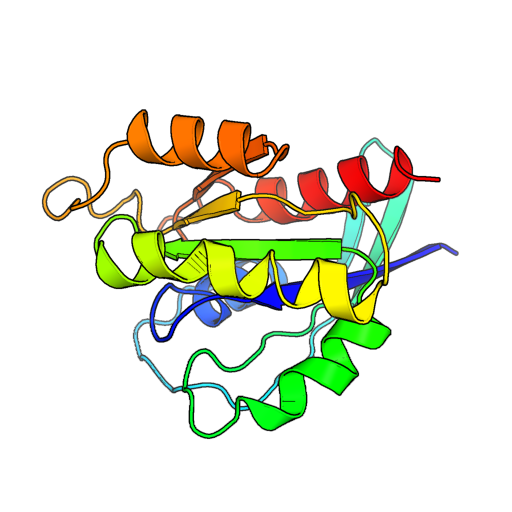 GLN A 1 126 ? -21.174 18.574 -3.272 1.00 42.67 136 GLN A N 1
ATOM 1045 C CA . GLN A 1 126 ? -21.571 17.273 -2.759 1.00 42.28 136 GLN A CA 1
ATOM 1046 C C . GLN A 1 126 ? -20.373 16.416 -2.367 1.00 43.36 136 GLN A C 1
ATOM 1047 O O . GLN A 1 126 ? -20.554 15.383 -1.724 1.00 49.50 136 GLN A O 1
ATOM 1053 N N . VAL A 1 127 ? -19.157 16.833 -2.713 1.00 40.20 137 VAL A N 1
ATOM 1054 C CA . VAL A 1 127 ? -17.933 16.081 -2.453 1.00 39.44 137 VAL A CA 1
ATOM 1055 C C . VAL A 1 127 ? -16.941 17.036 -1.810 1.00 36.86 137 VAL A C 1
ATOM 1056 O O . VAL A 1 127 ? -16.605 18.071 -2.394 1.00 42.11 137 VAL A O 1
ATOM 1060 N N . THR A 1 128 ? -16.450 16.681 -0.632 1.00 44.57 138 THR A N 1
ATOM 1061 C CA . THR A 1 128 ? -15.512 17.560 0.033 1.00 48.47 138 THR A CA 1
ATOM 1062 C C . THR A 1 128 ? -14.112 17.348 -0.529 1.00 47.02 138 THR A C 1
ATOM 1063 O O . THR A 1 128 ? -13.830 16.358 -1.208 1.00 39.10 138 THR A O 1
ATOM 1067 N N . GLN A 1 129 ? -13.230 18.304 -0.241 1.00 42.24 139 GLN A N 1
ATOM 1068 C CA A GLN A 1 129 ? -11.853 18.203 -0.708 0.44 42.29 139 GLN A CA 1
ATOM 1069 C CA B GLN A 1 129 ? -11.857 18.193 -0.717 0.56 42.25 139 GLN A CA 1
ATOM 1070 C C . GLN A 1 129 ? -11.161 16.977 -0.130 1.00 46.53 139 GLN A C 1
ATOM 1071 O O . GLN A 1 129 ? -10.343 16.347 -0.808 1.00 39.05 139 GLN A O 1
ATOM 1082 N N . GLU A 1 130 ? -11.479 16.622 1.116 1.00 48.52 140 GLU A N 1
ATOM 1083 C CA . GLU A 1 130 ? -10.867 15.446 1.728 1.00 47.34 140 GLU A CA 1
ATOM 1084 C C . GLU A 1 130 ? -11.326 14.159 1.049 1.00 43.28 140 GLU A C 1
ATOM 1085 O O . GLU A 1 130 ? -10.543 13.209 0.936 1.00 41.56 140 GLU A O 1
ATOM 1091 N N . GLU A 1 131 ? -12.588 14.115 0.604 1.00 43.87 141 GLU A N 1
ATOM 1092 C CA . GLU A 1 131 ? -13.090 12.961 -0.136 1.00 37.02 141 GLU A CA 1
ATOM 1093 C C . GLU A 1 131 ? -12.355 12.790 -1.458 1.00 36.21 141 GLU A C 1
ATOM 1094 O O . GLU A 1 131 ? -11.978 11.669 -1.828 1.00 37.22 141 GLU A O 1
ATOM 1100 N N . GLY A 1 132 ? -12.147 13.888 -2.186 1.00 34.66 142 GLY A N 1
ATOM 1101 C CA . GLY A 1 132 ? -11.417 13.800 -3.438 1.00 34.83 142 GLY A CA 1
ATOM 1102 C C . GLY A 1 132 ? -9.977 13.372 -3.237 1.00 30.99 142 GLY A C 1
ATOM 1103 O O . GLY A 1 132 ? -9.439 12.584 -4.025 1.00 30.79 142 GLY A O 1
ATOM 1104 N N . GLN A 1 133 ? -9.334 13.876 -2.180 1.00 36.80 143 GLN A N 1
ATOM 1105 C CA . GLN A 1 133 ? -7.955 13.485 -1.887 1.00 32.99 143 GLN A CA 1
ATOM 1106 C C . GLN A 1 133 ? -7.873 12.009 -1.527 1.00 40.75 143 GLN A C 1
ATOM 1107 O O . GLN A 1 133 ? -6.918 11.317 -1.908 1.00 33.41 143 GLN A O 1
ATOM 1113 N N . GLN A 1 134 ? -8.872 11.514 -0.792 1.00 36.87 144 GLN A N 1
ATOM 1114 C CA . GLN A 1 134 ? -8.926 10.100 -0.451 1.00 38.28 144 GLN A CA 1
ATOM 1115 C C . GLN A 1 134 ? -9.068 9.237 -1.698 1.00 36.72 144 GLN A C 1
ATOM 1116 O O . GLN A 1 134 ? -8.364 8.233 -1.847 1.00 40.09 144 GLN A O 1
ATOM 1122 N N . LEU A 1 135 ? -9.978 9.610 -2.608 1.00 36.94 145 LEU A N 1
ATOM 1123 C CA . LEU A 1 135 ? -10.127 8.839 -3.840 1.00 31.75 145 LEU A CA 1
ATOM 1124 C C . LEU A 1 135 ? -8.837 8.842 -4.652 1.00 30.29 145 LEU A C 1
ATOM 1125 O O . LEU A 1 135 ? -8.431 7.804 -5.199 1.00 33.05 145 LEU A O 1
ATOM 1130 N N . ALA A 1 136 ? -8.174 10.000 -4.748 1.00 29.41 146 ALA A N 1
ATOM 1131 C CA . ALA A 1 136 ? -6.893 10.033 -5.454 1.00 28.69 146 ALA A CA 1
ATOM 1132 C C . ALA A 1 136 ? -5.891 9.053 -4.845 1.00 30.59 146 ALA A C 1
ATOM 1133 O O . ALA A 1 136 ? -5.182 8.348 -5.578 1.00 31.08 146 ALA A O 1
ATOM 1135 N N . ARG A 1 137 ? -5.802 8.997 -3.513 1.00 35.65 147 ARG A N 1
ATOM 1136 C CA . ARG A 1 137 ? -4.906 8.021 -2.890 1.00 36.54 147 ARG A CA 1
ATOM 1137 C C . ARG A 1 137 ? -5.309 6.600 -3.265 1.00 34.28 147 ARG A C 1
ATOM 1138 O O . ARG A 1 137 ? -4.450 5.757 -3.543 1.00 33.55 147 ARG A O 1
ATOM 1146 N N . GLN A 1 138 ? -6.616 6.316 -3.283 1.00 35.55 148 GLN A N 1
ATOM 1147 C CA . GLN A 1 138 ? -7.069 4.970 -3.647 1.00 35.60 148 GLN A CA 1
ATOM 1148 C C . GLN A 1 138 ? -6.664 4.613 -5.074 1.00 36.99 148 GLN A C 1
ATOM 1149 O O . GLN A 1 138 ? -6.309 3.463 -5.357 1.00 37.90 148 GLN A O 1
ATOM 1155 N N . LEU A 1 139 ? -6.682 5.592 -5.982 1.00 32.36 149 LEU A N 1
ATOM 1156 C CA . LEU A 1 139 ? -6.355 5.384 -7.386 1.00 26.74 149 LEU A CA 1
ATOM 1157 C C . LEU A 1 139 ? -4.865 5.563 -7.676 1.00 26.63 149 LEU A C 1
ATOM 1158 O O . LEU A 1 139 ? -4.463 5.499 -8.844 1.00 31.18 149 LEU A O 1
ATOM 1163 N N . LYS A 1 140 ? -4.055 5.850 -6.649 1.00 28.87 150 LYS A N 1
ATOM 1164 C CA . LYS A 1 140 ? -2.598 6.038 -6.791 1.00 34.16 150 LYS A CA 1
ATOM 1165 C C . LYS A 1 140 ? -2.245 7.212 -7.711 1.00 28.35 150 LYS A C 1
ATOM 1166 O O . LYS A 1 140 ? -1.301 7.141 -8.507 1.00 30.50 150 LYS A O 1
ATOM 1172 N N . VAL A 1 141 ? -2.998 8.320 -7.611 1.00 26.90 151 VAL A N 1
ATOM 1173 C CA . VAL A 1 141 ? -2.780 9.508 -8.429 1.00 27.34 151 VAL A CA 1
ATOM 1174 C C . VAL A 1 141 ? -2.839 10.733 -7.522 1.00 27.40 151 VAL A C 1
ATOM 1175 O O . VAL A 1 141 ? -3.157 10.642 -6.336 1.00 33.00 151 VAL A O 1
ATOM 1179 N N . THR A 1 142 ? -2.481 11.879 -8.087 1.00 25.30 152 THR A N 1
ATOM 1180 C CA . THR A 1 142 ? -2.594 13.132 -7.364 1.00 27.18 152 THR A CA 1
ATOM 1181 C C . THR A 1 142 ? -3.959 13.744 -7.649 1.00 29.38 152 THR A C 1
ATOM 1182 O O . THR A 1 142 ? -4.647 13.370 -8.607 1.00 25.28 152 THR A O 1
ATOM 1186 N N . TYR A 1 143 ? -4.371 14.641 -6.751 1.00 26.87 153 TYR A N 1
ATOM 1187 C CA . TYR A 1 143 ? -5.650 15.330 -6.808 1.00 24.96 153 TYR A CA 1
ATOM 1188 C C . TYR A 1 143 ? -5.394 16.818 -6.958 1.00 27.88 153 TYR A C 1
ATOM 1189 O O . TYR A 1 143 ? -4.480 17.374 -6.341 1.00 29.67 153 TYR A O 1
ATOM 1198 N N . MET A 1 144 ? -6.189 17.453 -7.799 1.00 21.31 154 MET A N 1
ATOM 1199 C CA . MET A 1 144 ? -6.200 18.905 -7.893 1.00 20.84 154 MET A CA 1
ATOM 1200 C C . MET A 1 144 ? -7.647 19.343 -8.062 1.00 24.95 154 MET A C 1
ATOM 1201 O O . MET A 1 144 ? -8.377 18.754 -8.855 1.00 24.03 154 MET A O 1
ATOM 1206 N N . GLU A 1 145 ? -8.043 20.415 -7.376 1.00 25.01 155 GLU A N 1
ATOM 1207 C CA . GLU A 1 145 ? -9.347 21.017 -7.617 1.00 28.15 155 GLU A CA 1
ATOM 1208 C C . GLU A 1 145 ? -9.166 22.149 -8.609 1.00 25.52 155 GLU A C 1
ATOM 1209 O O . GLU A 1 145 ? -8.082 22.722 -8.729 1.00 25.73 155 GLU A O 1
ATOM 1215 N N . ALA A 1 146 ? -10.198 22.359 -9.408 1.00 22.95 156 ALA A N 1
ATOM 1216 C CA . ALA A 1 146 ? -10.157 23.300 -10.509 1.00 24.63 156 ALA A CA 1
ATOM 1217 C C . ALA A 1 146 ? -11.510 23.981 -10.633 1.00 25.46 156 ALA A C 1
ATOM 1218 O O . ALA A 1 146 ? -12.532 23.555 -10.067 1.00 23.93 156 ALA A O 1
ATOM 1220 N N . SER A 1 147 ? -11.497 25.111 -11.335 1.00 26.47 157 SER A N 1
ATOM 1221 C CA . SER A 1 147 ? -12.738 25.731 -11.763 1.00 23.63 157 SER A CA 1
ATOM 1222 C C . SER A 1 147 ? -12.547 26.229 -13.180 1.00 26.28 157 SER A C 1
ATOM 1223 O O . SER A 1 147 ? -11.703 27.101 -13.430 1.00 28.03 157 SER A O 1
ATOM 1226 N N . ALA A 1 148 ? -13.357 25.708 -14.102 1.00 24.61 158 ALA A N 1
ATOM 1227 C CA . ALA A 1 148 ? -13.344 26.281 -15.437 1.00 24.66 158 ALA A CA 1
ATOM 1228 C C . ALA A 1 148 ? -13.941 27.675 -15.435 1.00 24.73 158 ALA A C 1
ATOM 1229 O O . ALA A 1 148 ? -13.546 28.501 -16.261 1.00 27.17 158 ALA A O 1
ATOM 1231 N N . LYS A 1 149 ? -14.906 27.941 -14.543 1.00 23.48 159 LYS A N 1
ATOM 1232 C CA . LYS A 1 149 ? -15.583 29.235 -14.565 1.00 22.87 159 LYS A CA 1
ATOM 1233 C C . LYS A 1 149 ? -14.626 30.352 -14.211 1.00 35.16 159 LYS A C 1
ATOM 1234 O O . LYS A 1 149 ? -14.546 31.352 -14.930 1.00 30.37 159 LYS A O 1
ATOM 1240 N N . ILE A 1 150 ? -13.875 30.196 -13.120 1.00 31.08 160 ILE A N 1
ATOM 1241 C CA . ILE A 1 150 ? -12.960 31.258 -12.682 1.00 30.07 160 ILE A CA 1
ATOM 1242 C C . ILE A 1 150 ? -11.528 30.999 -13.121 1.00 30.73 160 ILE A C 1
ATOM 1243 O O . ILE A 1 150 ? -10.617 31.725 -12.703 1.00 28.99 160 ILE A O 1
ATOM 1248 N N . ARG A 1 151 ? -11.306 29.973 -13.956 1.00 26.26 161 ARG A N 1
ATOM 1249 C CA . ARG A 1 151 ? -9.979 29.633 -14.497 1.00 25.15 161 ARG A CA 1
ATOM 1250 C C . ARG A 1 151 ? -8.965 29.328 -13.388 1.00 30.64 161 ARG A C 1
ATOM 1251 O O . ARG A 1 151 ? -7.818 29.804 -13.386 1.00 31.33 161 ARG A O 1
ATOM 1259 N N . MET A 1 152 ? -9.403 28.536 -12.422 1.00 27.04 162 MET A N 1
ATOM 1260 C CA . MET A 1 152 ? -8.553 28.142 -11.318 1.00 26.61 162 MET A CA 1
ATOM 1261 C C . MET A 1 152 ? -7.925 26.803 -11.671 1.00 23.43 162 MET A C 1
ATOM 1262 O O . MET A 1 152 ? -8.631 25.825 -11.950 1.00 24.79 162 MET A O 1
ATOM 1267 N N . ASN A 1 153 ? -6.593 26.750 -11.665 1.00 25.04 163 ASN A N 1
ATOM 1268 C CA . ASN A 1 153 ? -5.859 25.498 -11.856 1.00 26.27 163 ASN A CA 1
ATOM 1269 C C . ASN A 1 153 ? -6.112 24.847 -13.207 1.00 20.31 163 ASN A C 1
ATOM 1270 O O . ASN A 1 153 ? -5.909 23.621 -13.342 1.00 20.93 163 ASN A O 1
ATOM 1275 N N . VAL A 1 154 ? -6.508 25.631 -14.212 1.00 19.60 164 VAL A N 1
ATOM 1276 C CA . VAL A 1 154 ? -6.695 25.106 -15.568 1.00 18.26 164 VAL A CA 1
ATOM 1277 C C . VAL A 1 154 ? -5.345 24.773 -16.224 1.00 20.04 164 VAL A C 1
ATOM 1278 O O . VAL A 1 154 ? -5.069 23.619 -16.558 1.00 19.31 164 VAL A O 1
ATOM 1282 N N . ASP A 1 155 ? -4.488 25.774 -16.420 1.00 21.00 165 ASP A N 1
ATOM 1283 C CA . ASP A 1 155 ? -3.176 25.469 -16.982 1.00 18.15 165 ASP A CA 1
ATOM 1284 C C . ASP A 1 155 ? -2.433 24.467 -16.097 1.00 20.49 165 ASP A C 1
ATOM 1285 O O . ASP A 1 155 ? -1.735 23.576 -16.603 1.00 20.45 165 ASP A O 1
ATOM 1290 N N . GLN A 1 156 ? -2.530 24.639 -14.765 1.00 19.27 166 GLN A N 1
ATOM 1291 C CA . GLN A 1 156 ? -1.798 23.777 -13.834 1.00 18.44 166 GLN A CA 1
ATOM 1292 C C . GLN A 1 156 ? -2.177 22.307 -13.975 1.00 18.31 166 GLN A C 1
ATOM 1293 O O . GLN A 1 156 ? -1.317 21.422 -13.811 1.00 21.97 166 GLN A O 1
ATOM 1299 N N . ALA A 1 157 ? -3.461 22.029 -14.221 1.00 17.40 167 ALA A N 1
ATOM 1300 C CA . ALA A 1 157 ? -3.869 20.636 -14.339 1.00 17.24 167 ALA A CA 1
ATOM 1301 C C . ALA A 1 157 ? -3.202 19.963 -15.527 1.00 18.75 167 ALA A C 1
ATOM 1302 O O . ALA A 1 157 ? -2.708 18.828 -15.425 1.00 17.90 167 ALA A O 1
ATOM 1304 N N . PHE A 1 158 ? -3.209 20.636 -16.673 1.00 17.97 168 PHE A N 1
ATOM 1305 C CA . PHE A 1 158 ? -2.579 20.123 -17.869 1.00 17.49 168 PHE A CA 1
ATOM 1306 C C . PHE A 1 158 ? -1.049 20.056 -17.723 1.00 18.53 168 PHE A C 1
ATOM 1307 O O . PHE A 1 158 ? -0.430 19.055 -18.119 1.00 19.14 168 PHE A O 1
ATOM 1315 N N . HIS A 1 159 ? -0.420 21.094 -17.164 1.00 19.08 169 HIS A N 1
ATOM 1316 C CA . HIS A 1 159 ? 1.027 21.041 -16.934 1.00 17.71 169 HIS A CA 1
ATOM 1317 C C . HIS A 1 159 ? 1.381 19.861 -16.043 1.00 22.88 169 HIS A C 1
ATOM 1318 O O . HIS A 1 159 ? 2.380 19.165 -16.285 1.00 20.34 169 HIS A O 1
ATOM 1325 N N . GLU A 1 160 ? 0.613 19.669 -14.963 1.00 18.03 170 GLU A N 1
ATOM 1326 C CA . GLU A 1 160 ? 0.949 18.602 -14.024 1.00 21.23 170 GLU A CA 1
ATOM 1327 C C . GLU A 1 160 ? 0.818 17.235 -14.675 1.00 22.00 170 GLU A C 1
ATOM 1328 O O . GLU A 1 160 ? 1.639 16.350 -14.401 1.00 21.07 170 GLU A O 1
ATOM 1334 N N . LEU A 1 161 ? -0.198 17.046 -15.543 1.00 18.59 171 LEU A N 1
ATOM 1335 C CA . LEU A 1 161 ? -0.290 15.750 -16.235 1.00 14.64 171 LEU A CA 1
ATOM 1336 C C . LEU A 1 161 ? 0.968 15.473 -17.075 1.00 18.54 171 LEU A C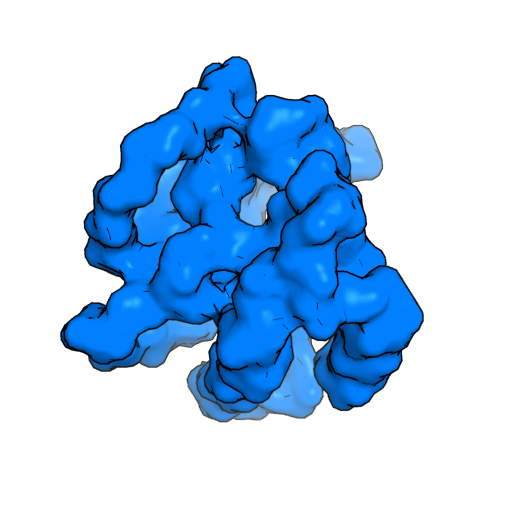 1
ATOM 1337 O O . LEU A 1 161 ? 1.458 14.332 -17.117 1.00 18.21 171 LEU A O 1
ATOM 1342 N N . VAL A 1 162 ? 1.465 16.482 -17.800 1.00 19.12 172 VAL A N 1
ATOM 1343 C CA . VAL A 1 162 ? 2.720 16.354 -18.530 1.00 16.15 172 VAL A CA 1
ATOM 1344 C C . VAL A 1 162 ? 3.863 15.963 -17.590 1.00 20.13 172 VAL A C 1
ATOM 1345 O O . VAL A 1 162 ? 4.678 15.078 -17.913 1.00 19.40 172 VAL A O 1
ATOM 1349 N N . ARG A 1 163 ? 3.934 16.593 -16.409 1.00 20.58 173 ARG A N 1
ATOM 1350 C CA . ARG A 1 163 ? 5.008 16.225 -15.481 1.00 18.80 173 ARG A CA 1
ATOM 1351 C C . ARG A 1 163 ? 4.916 14.746 -15.104 1.00 21.95 173 ARG A C 1
ATOM 1352 O O . ARG A 1 163 ? 5.944 14.064 -15.024 1.00 23.66 173 ARG A O 1
ATOM 1360 N N . VAL A 1 164 ? 3.706 14.263 -14.813 1.00 20.27 174 VAL A N 1
ATOM 1361 C CA . VAL A 1 164 ? 3.493 12.848 -14.489 1.00 20.03 174 VAL A CA 1
ATOM 1362 C C . VAL A 1 164 ? 3.929 11.960 -15.640 1.00 22.60 174 VAL A C 1
ATOM 1363 O O . VAL A 1 164 ? 4.562 10.912 -15.415 1.00 22.73 174 VAL A O 1
ATOM 1367 N N . ILE A 1 165 ? 3.524 12.310 -16.872 1.00 21.19 175 ILE A N 1
ATOM 1368 C CA . ILE A 1 165 ? 3.943 11.526 -18.039 1.00 19.45 175 ILE A CA 1
ATOM 1369 C C . ILE A 1 165 ? 5.460 11.477 -18.130 1.00 19.78 175 ILE A C 1
ATOM 1370 O O . ILE A 1 165 ? 6.048 10.401 -18.343 1.00 23.79 175 ILE A O 1
ATOM 1375 N N . ARG A 1 166 ? 6.130 12.617 -17.922 1.00 20.85 176 ARG A N 1
ATOM 1376 C CA . ARG A 1 166 ? 7.596 12.608 -18.033 1.00 19.38 176 ARG A CA 1
ATOM 1377 C C . ARG A 1 166 ? 8.249 11.721 -16.987 1.00 26.74 176 ARG A C 1
ATOM 1378 O O . ARG A 1 166 ? 9.329 11.184 -17.253 1.00 28.63 176 ARG A O 1
ATOM 1386 N N . LYS A 1 167 ? 7.651 11.584 -15.791 1.00 26.48 177 LYS A N 1
ATOM 1387 C CA . LYS A 1 167 ? 8.233 10.721 -14.740 1.00 26.81 177 LYS A CA 1
ATOM 1388 C C . LYS A 1 167 ? 8.046 9.223 -15.018 1.00 28.18 177 LYS A C 1
ATOM 1389 O O . LYS A 1 167 ? 8.794 8.383 -14.478 1.00 33.94 177 LYS A O 1
ATOM 1395 N N . PHE A 1 168 ? 7.041 8.887 -15.818 1.00 26.20 178 PHE A N 1
ATOM 1396 C CA A PHE A 1 168 ? 6.724 7.529 -16.242 0.45 26.44 178 PHE A CA 1
ATOM 1397 C CA B PHE A 1 168 ? 6.780 7.512 -16.180 0.55 26.38 178 PHE A CA 1
ATOM 1398 C C . PHE A 1 168 ? 7.746 7.013 -17.250 1.00 37.04 178 PHE A C 1
ATOM 1399 O O . PHE A 1 168 ? 7.852 5.796 -17.443 1.00 49.72 178 PHE A O 1
ATOM 1414 N N . GLN A 1 169 ? 8.481 7.920 -17.897 1.00 47.94 179 GLN A N 1
ATOM 1415 C CA . GLN A 1 169 ? 9.451 7.624 -18.946 1.00 56.36 179 GLN A CA 1
ATOM 1416 C C . GLN A 1 169 ? 10.843 7.406 -18.360 1.00 50.05 179 GLN A C 1
ATOM 1417 O O . GLN A 1 169 ? 11.772 6.996 -19.067 1.00 64.00 179 GLN A O 1
#

B-factor: mean 30.18, std 11.04, range [12.61, 77.24]

Foldseek 3Di:
DAEFEEEEDFAAPLCLVLLVCCQQPVDGDPDRDFDAKDWDWDWDQFPNRIYIYIYIRHGNDCVNVVCLLVSLLPHQAYEQTGEQLDVVRVVCSVVVLVVSCVSVVHPDGQYAYEHEPVVVVVRGPADPVNQQVVCVVSVHYYDYAYSHVGGCSVVSVSVSVVSSVVVD

GO terms:
  GO:0005886 plasma membrane (C, IDA)
  GO:0003924 GTPase activity (F, IDA)
  GO:0007265 Ras protein signal transduction (P, IDA)
  GO:0000139 Golgi membrane (C, EXP)
  GO:0005886 plasma membrane (C, EXP)
  GO:0003924 GTPase activity (F, TAS)
  GO:0005515 protein binding (F, IPI)
  GO:0001649 osteoblast differentiation (P, HDA)
  GO:0070062 extracellular exosome (C, HDA)
  GO:0005925 focal adhesion (C, HDA)
  GO:0016020 membrane (C, HDA)

Sequence (168 aa):
QEKYRLVVVGGGGVGKSALTIQFIQSYYFVVTDYDDPTIEDSYTTKQCVIDDRAARLDIILDTAGQEEFGAMREQYMRTGEGFLLVFSVTDRGSFEEIYKFQRRQILRVKDRRDEFPMIILIGNKADLDHQRQVTQQEEGQQLARQLKVTYMEASAKIRMNVDQAFHELVRVIRKFFQ

InterPro domains:
  IPR001806 Small GTPase [PF00071] (16-176)
  IPR001806 Small GTPase [PS51421] (10-203)
  IPR001806 Small GTPase [SM00174] (17-178)
  IPR005225 Small GTP-binding domain [TIGR00231] (14-170)
  IPR020849 Small GTPase, Ras-type [PTHR24070] (14-190)
  IPR027417 P-loop containing nucleoside triphosphate hydrolase [G3DSA:3.40.50.300] (10-183)
  IPR027417 P-loop containing nucleoside triphosphate hydrolase [SSF52540] (13-186)